Protein 1MIJ (pdb70)

Organism: Drosophila melanogaster (NCBI:txid7227)

GO terms:
  GO:0045179 apical cortex (C, IDA)
  GO:0045180 basal cortex (C, IDA)
  GO:0005634 nucleus (C, IDA)
  GO:0005886 plasma membrane (C, IDA)
  GO:0005938 cell cortex (C, IDA)
  GO:0003677 DNA binding (F, IDA)
  GO:0045676 regulation of R7 cell differentiation (P, IGI)
  GO:0007406 negative regulation of neuroblast proliferation (P, IGI)
  GO:0001227 DNA-binding transcription repressor activity, RNA polymerase II-specific (F, IMP)
  GO:0003700 DNA-binding transcription factor activity (F, IMP)
  GO:0045165 cell fate commitment (P, IMP)
  GO:0045676 regulation of R7 cell differentiation (P, IMP)
  GO:0010001 glial cell differentiation (P, IMP)
  GO:0010628 positive regulation of gene expression (P, IMP)
  GO:0010629 negative regulation of gene expression (P, IMP)
  GO:1900180 regulation of protein localization to nucleus (P, IMP)
  GO:0050909 sensory perception of taste (P, IMP)
  GO:0055059 asymmetric neuroblast division (P, IMP)
  GO:0055060 asymmetric neuroblast division resulting in gang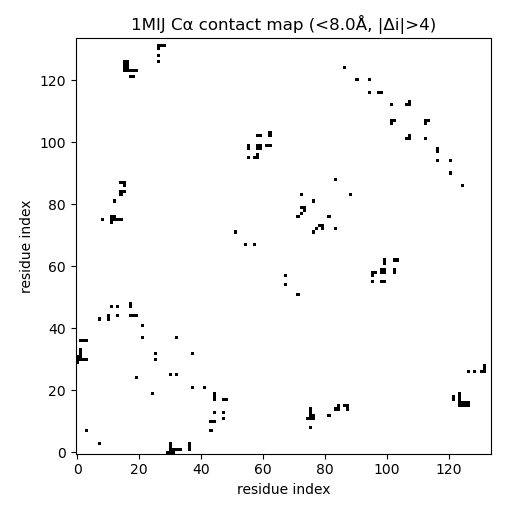lion mother cell formation (P, IMP)
  GO:0060385 axonogenesis involved in innervation (P, IMP)

Solvent-accessible surface area: 8444 Å² total

Structure (mmCIF, N/CA/C/O backbone):
data_1MIJ
#
_entry.id   1MIJ
#
_cell.length_a   35.300
_cell.length_b   49.900
_cell.length_c   51.500
_cell.angle_alpha   90.00
_cell.angle_beta   97.40
_cell.angle_gamma   90.00
#
_symmetry.space_group_name_H-M   'P 1 21 1'
#
loop_
_entity.id
_entity.type
_entity.pdbx_descri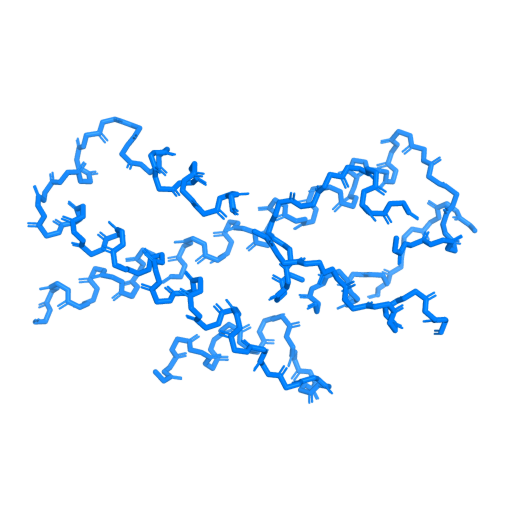ption
1 polymer 'Protein prospero'
2 water water
#
loop_
_atom_site.group_PDB
_atom_site.id
_atom_site.type_symbol
_atom_site.label_atom_id
_atom_site.label_alt_id
_atom_site.label_comp_id
_atom_site.label_asym_id
_atom_site.label_entity_id
_atom_site.label_seq_id
_atom_site.pdbx_PDB_ins_code
_atom_site.Cartn_x
_atom_site.Cartn_y
_atom_site.Cartn_z
_atom_site.occupancy
_atom_site.B_iso_or_equiv
_atom_site.auth_seq_id
_atom_site.auth_comp_id
_atom_site.auth_asym_id
_atom_site.auth_atom_id
_atom_site.pdbx_PDB_model_num
ATOM 1 N N . SER A 1 1 ? -4.320 14.789 -22.294 1.00 53.04 1245 SER A N 1
ATOM 2 C CA . SER A 1 1 ? -3.491 16.025 -22.199 1.00 52.61 1245 SER A CA 1
ATOM 3 C C . SER A 1 1 ? -2.223 15.781 -21.383 1.00 51.75 1245 SER A C 1
ATOM 4 O O . SER A 1 1 ? -2.107 14.773 -20.684 1.00 51.64 1245 SER A O 1
ATOM 7 N N A SER A 1 2 ? -1.278 16.711 -21.483 0.50 50.39 1246 SER A N 1
ATOM 8 N N B SER A 1 2 ? -1.271 16.704 -21.476 0.50 50.43 1246 SER A N 1
ATOM 9 C CA A SER A 1 2 ? -0.010 16.613 -20.769 0.50 48.94 1246 SER A CA 1
ATOM 10 C CA B SER A 1 2 ? -0.020 16.587 -20.735 0.50 49.04 1246 SER A CA 1
ATOM 11 C C A SER A 1 2 ? 0.076 17.650 -19.655 0.50 47.33 1246 SER A C 1
ATOM 12 C C B SER A 1 2 ? 0.068 17.631 -19.631 0.50 47.37 1246 SER A C 1
ATOM 13 O O A SER A 1 2 ? 1.108 17.790 -19.001 0.50 46.98 1246 SER A O 1
ATOM 14 O O B SER A 1 2 ? 1.093 17.762 -18.964 0.50 47.02 1246 SER A O 1
ATOM 19 N N . THR A 1 3 ? -1.015 18.376 -19.444 1.00 46.28 1247 THR A N 1
ATOM 20 C CA . THR A 1 3 ? -1.052 19.405 -18.417 1.00 44.71 1247 THR A CA 1
ATOM 21 C C . THR A 1 3 ? -1.737 18.917 -17.151 1.00 40.97 1247 THR A C 1
ATOM 22 O O . THR A 1 3 ? -2.903 18.519 -17.178 1.00 39.80 1247 THR A O 1
ATOM 26 N N . LEU A 1 4 ? -1.003 18.945 -16.045 1.00 37.28 1248 LEU A N 1
ATOM 27 C CA . LEU A 1 4 ? -1.558 18.529 -14.765 1.00 35.01 1248 LEU A CA 1
ATOM 28 C C . LEU A 1 4 ? -2.533 19.604 -14.308 1.00 33.71 1248 LEU A C 1
ATOM 29 O O . LEU A 1 4 ? -2.338 20.789 -14.594 1.00 33.30 1248 LEU A O 1
ATOM 34 N N . THR A 1 5 ? -3.582 19.187 -13.607 1.00 32.22 1249 THR A N 1
ATOM 35 C CA . THR A 1 5 ? -4.600 20.115 -13.131 1.00 32.10 1249 THR A CA 1
ATOM 36 C C . THR A 1 5 ? -4.830 20.001 -11.638 1.00 30.20 1249 THR A C 1
ATOM 37 O O . THR A 1 5 ? -4.290 19.104 -10.994 1.00 27.98 1249 THR A O 1
ATOM 41 N N . PRO A 1 6 ? -5.624 20.935 -11.064 1.00 30.35 1250 PRO A N 1
ATOM 42 C CA . PRO A 1 6 ? -5.935 20.931 -9.626 1.00 28.80 1250 PRO A CA 1
ATOM 43 C C . PRO A 1 6 ? -6.639 19.625 -9.277 1.00 27.73 1250 PRO A C 1
ATOM 44 O O . PRO A 1 6 ? -6.532 19.123 -8.161 1.00 26.76 1250 PRO A O 1
ATOM 64 N N . HIS A 1 8 ? -6.007 16.715 -10.641 1.00 24.28 1252 HIS A N 1
ATOM 65 C CA . HIS A 1 8 ? -4.967 15.691 -10.535 1.00 26.10 1252 HIS A CA 1
ATOM 66 C C . HIS A 1 8 ? -4.292 15.781 -9.166 1.00 23.77 1252 HIS A C 1
ATOM 67 O O . HIS A 1 8 ? -4.009 14.758 -8.540 1.00 24.47 1252 HIS A O 1
ATOM 74 N N . LEU A 1 9 ? -4.035 17.007 -8.716 1.00 22.91 1253 LEU A N 1
ATOM 75 C CA . LEU A 1 9 ? -3.404 17.244 -7.419 1.00 21.92 1253 LEU A CA 1
ATOM 76 C C . LEU A 1 9 ? -4.278 16.698 -6.290 1.00 21.62 1253 LEU A C 1
ATOM 77 O O . LEU A 1 9 ? -3.792 16.047 -5.361 1.00 20.01 1253 LEU A O 1
ATOM 82 N N A ARG A 1 10 ? -5.575 16.970 -6.370 0.50 21.90 1254 ARG A N 1
ATOM 83 N N B ARG A 1 10 ? -5.572 16.969 -6.384 0.50 21.58 1254 ARG A N 1
ATOM 84 C CA A ARG A 1 10 ? -6.520 16.500 -5.360 0.50 23.58 1254 ARG A CA 1
ATOM 85 C CA B ARG A 1 10 ? -6.526 16.512 -5.385 0.50 23.03 1254 ARG A CA 1
ATOM 86 C C A ARG A 1 10 ? -6.567 14.974 -5.339 0.50 22.30 1254 ARG A C 1
ATOM 87 C C B ARG A 1 10 ? -6.552 14.985 -5.343 0.50 21.98 1254 ARG A C 1
ATOM 88 O O A ARG A 1 10 ? -6.625 14.358 -4.276 0.50 23.24 1254 ARG A O 1
ATOM 89 O O B ARG A 1 10 ? -6.575 14.383 -4.273 0.50 22.82 1254 ARG A O 1
ATOM 104 N N . LYS A 1 11 ? -6.546 14.374 -6.523 1.00 21.58 1255 LYS A N 1
ATOM 105 C CA . LYS A 1 11 ? -6.571 12.920 -6.659 1.00 19.85 1255 LYS A CA 1
ATOM 106 C C . LYS A 1 11 ? -5.290 12.318 -6.094 1.00 20.24 1255 LYS A C 1
ATOM 107 O O . LYS A 1 11 ? -5.336 11.311 -5.398 1.00 20.94 1255 LYS A O 1
ATOM 113 N N . ALA A 1 12 ? -4.150 12.936 -6.409 1.00 19.37 1256 ALA A N 1
ATOM 114 C CA . ALA A 1 12 ? -2.850 12.473 -5.918 1.00 20.13 1256 ALA A CA 1
ATOM 115 C C . ALA A 1 12 ? -2.839 12.437 -4.389 1.00 20.86 1256 ALA A C 1
ATOM 116 O O . ALA A 1 12 ? -2.360 11.474 -3.784 1.00 18.41 1256 ALA A O 1
ATOM 118 N N . LYS A 1 13 ? -3.369 13.484 -3.761 1.00 19.96 1257 LYS A N 1
ATOM 119 C CA . LYS A 1 13 ? -3.419 13.535 -2.299 1.00 21.11 1257 LYS A CA 1
ATOM 120 C C . LYS A 1 13 ? -4.236 12.377 -1.717 1.00 20.53 1257 LYS A C 1
ATOM 121 O O . LYS A 1 13 ? -3.829 11.764 -0.733 1.00 23.40 1257 LYS A O 1
ATOM 127 N N . LEU A 1 14 ? -5.392 12.085 -2.308 1.00 17.78 1258 LEU A N 1
ATOM 128 C CA . LEU A 1 14 ? -6.220 10.978 -1.818 1.00 19.48 1258 LEU A CA 1
ATOM 129 C C . LEU A 1 14 ? -5.461 9.650 -1.964 1.00 19.02 1258 LEU A C 1
ATOM 130 O O . LEU A 1 14 ? -5.553 8.777 -1.107 1.00 20.40 1258 LEU A O 1
ATOM 151 N N . PHE A 1 16 ? -2.406 9.130 -1.653 1.00 18.33 1260 PHE A N 1
ATOM 152 C CA . PHE A 1 16 ? -1.372 9.019 -0.625 1.00 17.86 1260 PHE A CA 1
ATOM 153 C C . PHE A 1 16 ? -1.814 8.090 0.508 1.00 17.21 1260 PHE A C 1
ATOM 154 O O . PHE A 1 16 ? -0.986 7.502 1.198 1.00 17.95 1260 PHE A O 1
ATOM 162 N N . PHE A 1 17 ? -3.120 7.960 0.720 1.00 18.12 1261 PHE A N 1
ATOM 163 C CA . PHE A 1 17 ? -3.592 7.073 1.783 1.00 19.28 1261 PHE A CA 1
ATOM 164 C C . PHE A 1 17 ? -3.253 5.615 1.473 1.00 20.23 1261 PHE A C 1
ATOM 165 O O . PHE A 1 17 ? -3.351 4.751 2.345 1.00 21.30 1261 PHE A O 1
ATOM 173 N N . TRP A 1 18 ? -2.858 5.344 0.232 1.00 19.11 1262 TRP A N 1
ATOM 174 C CA . TRP A 1 18 ? -2.486 3.989 -0.176 1.00 18.20 1262 TRP A CA 1
ATOM 175 C C . TRP A 1 18 ? -1.016 3.926 -0.554 1.00 19.02 1262 TRP A C 1
ATOM 176 O O . TRP A 1 18 ? -0.311 2.972 -0.196 1.00 18.87 1262 TRP A O 1
ATOM 187 N N . VAL A 1 19 ? -0.539 4.954 -1.252 1.00 16.89 1263 VAL A N 1
ATOM 188 C CA . VAL A 1 19 ? 0.851 4.953 -1.681 1.00 18.16 1263 VAL A CA 1
ATOM 189 C C . VAL A 1 19 ? 1.657 6.175 -1.295 1.00 18.66 1263 VAL A C 1
ATOM 190 O O . VAL A 1 19 ? 1.329 7.295 -1.675 1.00 18.62 1263 VAL A O 1
ATOM 194 N N . ARG A 1 20 ? 2.716 5.941 -0.530 1.00 18.56 1264 ARG A N 1
ATOM 195 C CA . ARG A 1 20 ? 3.610 7.005 -0.117 1.00 20.65 1264 ARG A CA 1
ATOM 196 C C . ARG A 1 20 ? 4.780 7.052 -1.095 1.00 21.45 1264 ARG A C 1
ATOM 197 O O . ARG A 1 20 ? 5.361 8.110 -1.317 1.00 21.87 1264 ARG A O 1
ATOM 205 N N . TYR A 1 21 ? 5.117 5.898 -1.672 1.00 22.14 1265 TYR A N 1
ATOM 206 C CA . TYR A 1 21 ? 6.229 5.803 -2.625 1.00 25.08 1265 TYR A CA 1
ATOM 207 C C . TYR A 1 21 ? 5.825 5.166 -3.959 1.00 25.80 1265 TYR A C 1
ATOM 208 O O . TYR A 1 21 ? 6.359 4.124 -4.347 1.00 27.48 1265 TYR A O 1
ATOM 217 N N . PRO A 1 22 ? 4.876 5.779 -4.680 1.00 24.88 1266 PRO A N 1
ATOM 218 C CA . PRO A 1 22 ? 4.461 5.203 -5.963 1.00 25.10 1266 PRO A CA 1
ATOM 219 C C . PRO A 1 22 ? 5.546 5.334 -7.033 1.00 26.88 1266 PRO A C 1
ATOM 220 O O . PRO A 1 22 ? 6.219 6.353 -7.116 1.00 26.17 1266 PRO A O 1
ATOM 224 N N . SER A 1 23 ? 5.714 4.302 -7.853 1.00 29.00 1267 SER A N 1
ATOM 225 C CA . SER A 1 23 ? 6.709 4.346 -8.926 1.00 29.28 1267 SER A CA 1
ATOM 226 C C . SER A 1 23 ? 6.056 5.058 -10.102 1.00 30.56 1267 SER A C 1
ATOM 227 O O . SER A 1 23 ? 4.831 5.195 -10.138 1.00 26.87 1267 SER A O 1
ATOM 230 N N . SER A 1 24 ? 6.862 5.501 -11.066 1.00 32.35 1268 SER A N 1
ATOM 231 C CA . SER A 1 24 ? 6.316 6.165 -12.247 1.00 33.36 1268 SER A CA 1
ATOM 232 C C . SER A 1 24 ? 5.310 5.245 -12.928 1.00 32.68 1268 SER A C 1
ATOM 233 O O . SER A 1 24 ? 4.278 5.695 -13.428 1.00 32.95 1268 SER A O 1
ATOM 236 N N . ALA A 1 25 ? 5.618 3.951 -12.939 1.00 34.21 1269 ALA A N 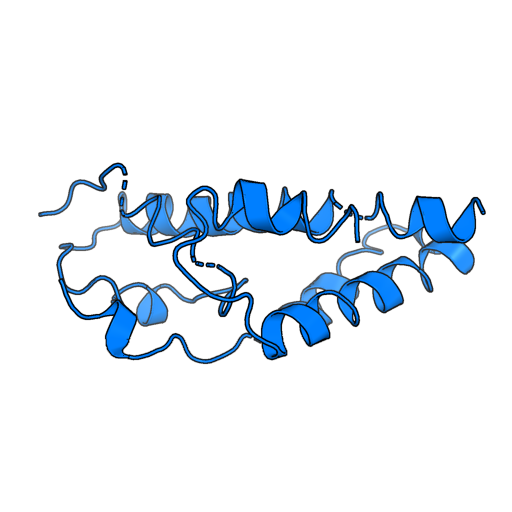1
ATOM 237 C CA . ALA A 1 25 ? 4.742 2.958 -13.551 1.00 34.33 1269 ALA A CA 1
ATOM 238 C C . ALA A 1 25 ? 3.371 2.953 -12.876 1.00 34.83 1269 ALA A C 1
ATOM 239 O O . ALA A 1 25 ? 2.335 2.888 -13.544 1.00 35.24 1269 ALA A O 1
ATOM 241 N N . VAL A 1 26 ? 3.365 3.019 -11.548 1.00 33.91 1270 VAL A N 1
ATOM 242 C CA . VAL A 1 26 ? 2.113 3.035 -10.800 1.00 34.11 1270 VAL A CA 1
ATOM 243 C C . VAL A 1 26 ? 1.302 4.272 -11.186 1.00 33.39 1270 VAL A C 1
ATOM 244 O O . VAL A 1 26 ? 0.116 4.173 -11.511 1.00 31.72 1270 VAL A O 1
ATOM 248 N N . LEU A 1 27 ? 1.957 5.430 -11.159 1.00 33.13 1271 LEU A N 1
ATOM 249 C CA . LEU A 1 27 ? 1.314 6.696 -11.498 1.00 35.37 1271 LEU A CA 1
ATOM 250 C C . LEU A 1 27 ? 0.682 6.685 -12.891 1.00 36.68 1271 LEU A C 1
ATOM 251 O O . LEU A 1 27 ? -0.430 7.181 -13.081 1.00 36.85 1271 LEU A O 1
ATOM 256 N N . LYS A 1 28 ? 1.391 6.120 -13.864 1.00 39.03 1272 LYS A N 1
ATOM 257 C CA . LYS A 1 28 ? 0.883 6.049 -15.234 1.00 41.38 1272 LYS A CA 1
ATOM 258 C C . LYS A 1 28 ? -0.380 5.197 -15.294 1.00 41.46 1272 LYS A C 1
ATOM 259 O O . LYS A 1 28 ? -1.347 5.551 -15.970 1.00 40.73 1272 LYS A O 1
ATOM 281 N N . TYR A 1 30 ? -2.546 4.636 -12.908 1.00 39.93 1274 TYR A N 1
ATOM 282 C CA . TYR A 1 30 ? -3.664 5.321 -12.270 1.00 37.62 1274 TYR A CA 1
ATOM 283 C C . TYR A 1 30 ? -4.038 6.708 -12.779 1.00 35.63 1274 TYR A C 1
ATOM 284 O O . TYR A 1 30 ? -5.014 7.299 -12.319 1.00 34.79 1274 TYR A O 1
ATOM 293 N N . PHE A 1 31 ? -3.267 7.222 -13.731 1.00 33.77 1275 PHE A N 1
ATOM 294 C CA . PHE A 1 31 ? -3.559 8.516 -14.343 1.00 34.52 1275 PHE A CA 1
ATOM 295 C C . PHE A 1 31 ? -3.580 8.281 -15.859 1.00 37.60 1275 PHE A C 1
ATOM 296 O O . PHE A 1 31 ? -2.867 8.945 -16.613 1.00 36.80 1275 PHE A O 1
ATOM 304 N N . PRO A 1 32 ? -4.416 7.334 -16.322 1.00 39.31 1276 PRO A N 1
ATOM 305 C CA . PRO A 1 32 ? -4.519 7.010 -17.750 1.00 40.93 1276 PRO A CA 1
ATOM 306 C C . PRO A 1 32 ? -4.940 8.162 -18.653 1.00 42.09 1276 PRO A C 1
ATOM 307 O O . PRO A 1 32 ? -4.811 8.074 -19.871 1.00 42.43 1276 PRO A O 1
ATOM 311 N N . ASP A 1 33 ? -5.425 9.243 -18.056 1.00 43.44 1277 ASP A N 1
ATOM 312 C CA . ASP A 1 33 ? -5.884 10.394 -18.824 1.00 44.52 1277 ASP A CA 1
ATOM 313 C C . ASP A 1 33 ? -4.798 11.415 -19.161 1.00 46.41 1277 ASP A C 1
ATOM 314 O O . ASP A 1 33 ? -5.059 12.390 -19.861 1.00 47.38 1277 ASP A O 1
ATOM 319 N N A ILE A 1 34 ? -3.586 11.177 -18.672 0.50 47.41 1278 ILE A N 1
ATOM 320 N N B ILE A 1 34 ? -3.586 11.205 -18.660 0.50 47.84 1278 ILE A N 1
ATOM 321 C CA A ILE A 1 34 ? -2.475 12.089 -18.911 0.50 48.46 1278 ILE A CA 1
ATOM 322 C CA B ILE A 1 34 ? -2.498 12.137 -18.936 0.50 49.25 1278 ILE A CA 1
ATOM 323 C C A ILE A 1 34 ? -1.419 11.502 -19.842 0.50 49.98 1278 ILE A C 1
ATOM 324 C C B ILE A 1 34 ? -1.414 11.528 -19.818 0.50 50.46 1278 ILE A C 1
ATOM 325 O O A ILE A 1 34 ? -1.051 10.333 -19.722 0.50 49.75 1278 ILE A O 1
ATOM 326 O O B ILE A 1 34 ? -1.020 10.374 -19.640 0.50 50.21 1278 ILE A O 1
ATOM 335 N N . LYS A 1 35 ? -0.941 12.321 -20.775 1.00 51.17 1279 LYS A N 1
ATOM 336 C CA . LYS A 1 35 ? 0.099 11.892 -21.695 1.00 52.39 1279 LYS A CA 1
ATOM 337 C C . LYS A 1 35 ? 1.405 12.229 -20.996 1.00 52.57 1279 LYS A C 1
ATOM 338 O O . LYS A 1 35 ? 1.913 13.348 -21.099 1.00 52.31 1279 LYS A O 1
ATOM 344 N N . PHE A 1 36 ? 1.935 11.257 -20.265 1.00 51.47 1280 PHE A N 1
ATOM 345 C CA . PHE A 1 36 ? 3.166 11.459 -19.525 1.00 51.67 1280 PHE A CA 1
ATOM 346 C C . PHE A 1 36 ? 4.384 11.786 -20.375 1.00 51.54 1280 PHE A C 1
ATOM 347 O O . PHE A 1 36 ? 4.545 11.289 -21.490 1.00 51.43 1280 PHE A O 1
ATOM 355 N N . ASN A 1 37 ? 5.232 12.642 -19.820 1.00 50.35 1281 ASN A N 1
ATOM 356 C CA . ASN A 1 37 ? 6.475 13.055 -20.448 1.00 49.48 1281 ASN A CA 1
ATOM 357 C C . ASN A 1 37 ? 7.442 13.337 -19.305 1.00 48.96 1281 ASN A C 1
ATOM 358 O O . ASN A 1 37 ? 7.070 13.236 -18.137 1.00 49.14 1281 ASN A O 1
ATOM 363 N N . LYS A 1 38 ? 8.678 13.680 -19.639 1.00 47.96 1282 LYS A N 1
ATOM 364 C CA . LYS A 1 38 ? 9.693 13.957 -18.633 1.00 47.07 1282 LYS A CA 1
ATOM 365 C C . LYS A 1 38 ? 9.261 15.004 -17.604 1.00 45.40 1282 LYS A C 1
ATOM 366 O O . LYS A 1 38 ? 9.474 14.830 -16.401 1.00 44.95 1282 LYS A O 1
ATOM 372 N N A ASN A 1 39 ? 8.650 16.082 -18.082 0.50 43.88 1283 ASN A N 1
ATOM 373 N N B ASN A 1 39 ? 8.647 16.081 -18.084 0.50 44.09 1283 ASN A N 1
ATOM 374 C CA A ASN A 1 39 ? 8.209 17.171 -17.217 0.50 43.24 1283 ASN A CA 1
ATOM 375 C CA B ASN A 1 39 ? 8.199 17.165 -17.219 0.50 43.60 1283 ASN A CA 1
ATOM 376 C C A ASN A 1 39 ? 7.064 16.843 -16.255 0.50 41.99 1283 ASN A C 1
ATOM 377 C C B ASN A 1 39 ? 7.070 16.818 -16.253 0.50 42.23 1283 ASN A C 1
ATOM 378 O O A ASN A 1 39 ? 7.241 16.927 -15.041 0.50 42.24 1283 ASN A O 1
ATOM 379 O O B ASN A 1 39 ? 7.260 16.863 -15.039 0.50 42.51 1283 ASN A O 1
ATOM 388 N N . ASN A 1 40 ? 5.895 16.479 -16.775 1.00 40.79 1284 ASN A N 1
ATOM 389 C CA . ASN A 1 40 ? 4.778 16.164 -15.892 1.00 38.35 1284 ASN A CA 1
ATOM 390 C C . ASN A 1 40 ? 5.004 14.918 -15.037 1.00 37.21 1284 ASN A C 1
ATOM 391 O O . ASN A 1 40 ? 4.443 14.806 -13.946 1.00 37.15 1284 ASN A O 1
ATOM 396 N N . THR A 1 41 ? 5.832 13.992 -15.513 1.00 36.06 1285 THR A N 1
ATOM 397 C CA . THR A 1 41 ? 6.134 12.796 -14.734 1.00 35.96 1285 THR A CA 1
ATOM 398 C C . THR A 1 41 ? 6.905 13.230 -13.493 1.00 35.46 1285 THR A C 1
ATOM 399 O O . THR A 1 41 ? 6.607 12.794 -12.380 1.00 36.67 1285 THR A O 1
ATOM 403 N N . ALA A 1 42 ? 7.894 14.095 -13.684 1.00 32.61 1286 ALA A N 1
ATOM 404 C CA . ALA A 1 42 ? 8.689 14.582 -12.563 1.00 31.31 1286 ALA A CA 1
ATOM 405 C C . ALA A 1 42 ? 7.830 15.464 -11.649 1.00 29.83 1286 ALA A C 1
ATOM 406 O O . ALA A 1 42 ? 7.987 15.455 -10.427 1.00 27.08 1286 ALA A O 1
ATOM 408 N N . GLN A 1 43 ? 6.926 16.227 -12.253 1.00 28.65 1287 GLN A N 1
ATOM 409 C CA . GLN A 1 43 ? 6.040 17.106 -11.501 1.00 29.89 1287 GLN A CA 1
ATOM 410 C C . GLN A 1 43 ? 5.114 16.278 -10.603 1.00 29.19 1287 GLN A C 1
ATOM 411 O O . GLN A 1 43 ? 4.900 16.616 -9.441 1.00 28.67 1287 GLN A O 1
ATOM 417 N N . LEU A 1 44 ? 4.576 15.188 -11.143 1.00 28.80 1288 LEU A N 1
ATOM 418 C CA . LEU A 1 44 ? 3.683 14.322 -10.379 1.00 29.28 1288 LEU A CA 1
ATOM 419 C C . LEU A 1 44 ? 4.484 13.637 -9.280 1.00 29.13 1288 LEU A C 1
ATOM 420 O O . LEU A 1 44 ? 4.029 13.528 -8.138 1.00 27.60 1288 LEU A O 1
ATOM 425 N N . VAL A 1 45 ? 5.682 13.175 -9.635 1.00 27.32 1289 VAL A N 1
ATOM 426 C CA . VAL A 1 45 ? 6.574 12.509 -8.691 1.00 26.37 1289 VAL A CA 1
ATOM 427 C C . VAL A 1 45 ? 6.970 13.4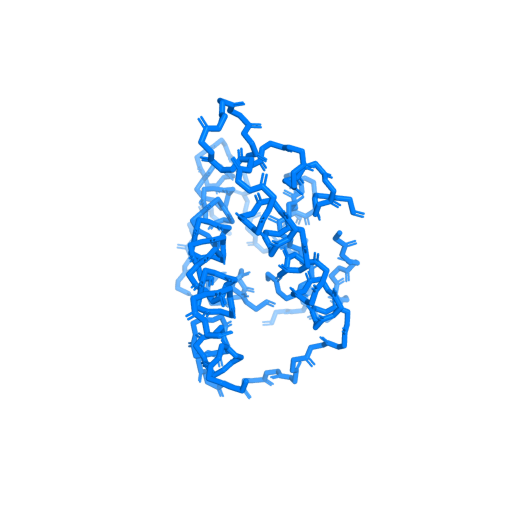59 -7.556 1.00 26.89 1289 VAL A C 1
ATOM 428 O O . VAL A 1 45 ? 7.088 13.045 -6.399 1.00 26.35 1289 VAL A O 1
ATOM 432 N N . LYS A 1 46 ? 7.181 14.729 -7.896 1.00 24.96 1290 LYS A N 1
ATOM 433 C CA . LYS A 1 46 ? 7.562 15.727 -6.906 1.00 24.85 1290 LYS A CA 1
ATOM 434 C C . LYS A 1 46 ? 6.447 15.912 -5.879 1.00 22.53 1290 LYS A C 1
ATOM 435 O O . LYS A 1 46 ? 6.719 16.146 -4.702 1.00 23.44 1290 LYS A O 1
ATOM 441 N N . TRP A 1 47 ? 5.198 15.811 -6.329 1.00 22.37 1291 TRP A N 1
ATOM 442 C CA . TRP A 1 47 ? 4.056 15.948 -5.431 1.00 22.25 1291 TRP A CA 1
ATOM 443 C C . TRP A 1 47 ? 4.132 14.920 -4.305 1.00 19.65 1291 TRP A C 1
ATOM 444 O O . TRP A 1 47 ? 3.985 15.267 -3.137 1.00 22.53 1291 TRP A O 1
ATOM 455 N N . PHE A 1 48 ? 4.359 13.656 -4.644 1.00 20.29 1292 PHE A N 1
ATOM 456 C CA . PHE A 1 48 ? 4.435 12.642 -3.602 1.00 20.22 1292 PHE A CA 1
ATOM 457 C C . PHE A 1 48 ? 5.612 12.879 -2.661 1.00 20.84 1292 PHE A C 1
ATOM 458 O O . PHE A 1 48 ? 5.556 12.508 -1.493 1.00 19.44 1292 PHE A O 1
ATOM 466 N N . SER A 1 49 ? 6.672 13.515 -3.159 1.00 22.14 1293 SER A N 1
ATOM 467 C CA . SER A 1 49 ? 7.820 13.828 -2.312 1.00 22.50 1293 SER A CA 1
ATOM 468 C C . SER A 1 49 ? 7.365 14.915 -1.321 1.00 22.43 1293 SER A C 1
ATOM 469 O O . SER A 1 49 ? 7.735 14.891 -0.153 1.00 22.98 1293 SER A O 1
ATOM 472 N N . ASN A 1 50 ? 6.550 15.856 -1.797 1.00 23.54 1294 ASN A N 1
ATOM 473 C CA . ASN A 1 50 ? 6.013 16.921 -0.941 1.00 23.58 1294 ASN A CA 1
ATOM 474 C C . ASN A 1 50 ? 5.096 16.271 0.107 1.00 23.09 1294 ASN A C 1
ATOM 475 O O . ASN A 1 50 ? 5.148 16.604 1.292 1.00 22.48 1294 ASN A O 1
ATOM 480 N N . PHE A 1 51 ? 4.254 15.349 -0.356 1.00 20.66 1295 PHE A N 1
ATOM 481 C CA . PHE A 1 51 ? 3.320 14.639 0.514 1.00 20.55 1295 PHE A CA 1
ATOM 482 C C . PHE A 1 51 ? 4.082 13.961 1.650 1.00 19.89 1295 PHE A C 1
ATOM 483 O O . PHE A 1 51 ? 3.715 14.084 2.818 1.00 20.48 1295 PHE A O 1
ATOM 491 N N . ARG A 1 52 ? 5.147 13.243 1.302 1.00 19.58 1296 ARG A N 1
ATOM 492 C CA . ARG A 1 52 ? 5.963 12.564 2.307 1.00 19.24 1296 ARG A CA 1
ATOM 493 C C . ARG A 1 52 ? 6.608 13.549 3.286 1.00 20.59 1296 ARG A C 1
ATOM 494 O O . ARG A 1 52 ? 6.662 13.300 4.495 1.00 17.80 1296 ARG A O 1
ATOM 502 N N A GLU A 1 53 ? 7.101 14.666 2.760 0.50 21.89 1297 GLU A N 1
ATOM 503 N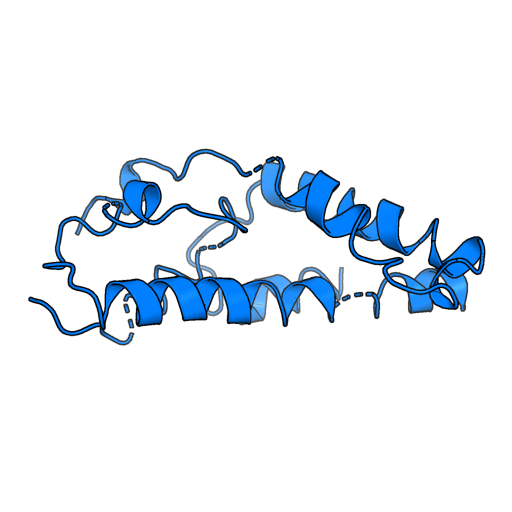 N B GLU A 1 53 ? 7.104 14.666 2.763 0.50 22.03 1297 GLU A N 1
ATOM 504 C CA A GLU A 1 53 ? 7.734 15.679 3.597 0.50 23.20 1297 GLU A CA 1
ATOM 505 C CA B GLU A 1 53 ? 7.739 15.668 3.610 0.50 23.45 1297 GLU A CA 1
ATOM 506 C C A GLU A 1 53 ? 6.787 16.095 4.723 0.50 22.53 1297 GLU A C 1
ATOM 507 C C B GLU A 1 53 ? 6.784 16.091 4.729 0.50 22.67 1297 GLU A C 1
ATOM 508 O O A GLU A 1 53 ? 7.150 16.077 5.901 0.50 21.65 1297 GLU A O 1
ATOM 509 O O B GLU A 1 53 ? 7.141 16.074 5.909 0.50 21.74 1297 GLU A O 1
ATOM 520 N N . PHE A 1 54 ? 5.567 16.464 4.352 1.00 21.87 1298 PHE A N 1
ATOM 521 C CA . PHE A 1 54 ? 4.569 16.883 5.327 1.00 21.69 1298 PHE A CA 1
ATOM 522 C C . PHE A 1 54 ? 4.272 15.742 6.301 1.00 19.94 1298 PHE A C 1
ATOM 523 O O . PHE A 1 54 ? 4.179 15.946 7.506 1.00 19.12 1298 PHE A O 1
ATOM 531 N N . TYR A 1 55 ? 4.130 14.540 5.754 1.00 18.46 1299 TYR A N 1
ATOM 532 C CA . TYR A 1 55 ? 3.824 13.350 6.537 1.00 19.27 1299 TYR A CA 1
ATOM 533 C C . TYR A 1 55 ? 4.855 13.094 7.624 1.00 19.47 1299 TYR A C 1
ATOM 534 O O . TYR A 1 55 ? 4.512 12.983 8.804 1.00 19.20 1299 TYR A O 1
ATOM 543 N N . TYR A 1 56 ? 6.123 13.013 7.235 1.00 19.67 1300 TYR A N 1
ATOM 544 C CA . TYR A 1 56 ? 7.191 12.777 8.194 1.00 18.70 1300 TYR A CA 1
ATOM 545 C C . TYR A 1 56 ? 7.380 13.908 9.209 1.00 19.86 1300 TYR A C 1
ATOM 546 O O . TYR A 1 56 ? 7.743 13.651 10.358 1.00 20.53 1300 TYR A O 1
ATOM 555 N N . ILE A 1 57 ? 7.149 15.153 8.801 1.00 20.31 1301 ILE A N 1
ATOM 556 C CA . ILE A 1 57 ? 7.268 16.274 9.737 1.00 19.18 1301 ILE A CA 1
ATOM 557 C C . ILE A 1 57 ? 6.222 16.074 10.842 1.00 19.94 1301 ILE A C 1
ATOM 558 O O . ILE A 1 57 ? 6.509 16.246 12.027 1.00 19.54 1301 ILE A O 1
ATOM 563 N N . GLN A 1 58 ? 5.014 15.687 10.449 1.00 20.92 1302 GLN A N 1
ATOM 564 C CA . GLN A 1 58 ? 3.945 15.452 11.414 1.00 22.22 1302 GLN A CA 1
ATOM 565 C C . GLN A 1 58 ? 4.249 14.242 12.296 1.00 22.51 1302 GLN A C 1
ATOM 566 O O . GLN A 1 58 ? 4.016 14.273 13.510 1.00 22.81 1302 GLN A O 1
ATOM 580 N N . GLU A 1 60 ? 7.228 12.954 13.180 1.00 22.29 1304 GLU A N 1
ATOM 581 C CA . GLU A 1 60 ? 8.276 13.275 14.145 1.00 24.05 1304 GLU A CA 1
ATOM 582 C C . GLU A 1 60 ? 7.756 14.183 15.265 1.00 23.27 1304 GLU A C 1
ATOM 583 O O . GLU A 1 60 ? 8.050 13.965 16.433 1.00 24.11 1304 GLU A O 1
ATOM 589 N N . LYS A 1 61 ? 6.999 15.208 14.893 1.00 25.50 1305 LYS A N 1
ATOM 590 C CA . LYS A 1 61 ? 6.429 16.137 15.862 1.00 29.33 1305 LYS A CA 1
ATOM 591 C C . LYS A 1 61 ? 5.607 15.418 16.932 1.00 30.06 1305 LYS A C 1
ATOM 592 O O . LYS A 1 61 ? 5.800 15.622 18.130 1.00 29.04 1305 LYS A O 1
ATOM 598 N N A TYR A 1 62 ? 4.695 14.569 16.475 0.50 30.02 1306 TYR A N 1
ATOM 599 N N B TYR A 1 62 ? 4.686 14.567 16.506 0.50 30.01 1306 TYR A N 1
ATOM 600 C CA A TYR A 1 62 ? 3.825 13.822 17.365 0.50 31.61 1306 TYR A CA 1
ATOM 601 C CA B TYR A 1 62 ? 3.846 13.851 17.454 0.50 31.66 1306 TYR A CA 1
ATOM 602 C C A TYR A 1 62 ? 4.586 12.820 18.225 0.50 31.63 1306 TYR A C 1
ATOM 603 C C B TYR A 1 62 ? 4.588 12.795 18.245 0.50 31.71 1306 TYR A C 1
ATOM 604 O O A TYR A 1 62 ? 4.236 12.601 19.383 0.50 30.37 1306 TYR A O 1
ATOM 605 O O B TYR A 1 62 ? 4.222 12.501 19.378 0.50 30.62 1306 TYR A O 1
ATOM 622 N N . ALA A 1 63 ? 5.632 12.224 17.657 1.00 31.15 1307 ALA A N 1
ATOM 623 C CA . ALA A 1 63 ? 6.438 11.244 18.371 1.00 30.43 1307 ALA A CA 1
ATOM 624 C C . ALA A 1 63 ? 7.221 11.952 19.484 1.00 31.07 1307 ALA A C 1
ATOM 625 O O . ALA A 1 63 ? 7.325 11.430 20.594 1.00 29.82 1307 ALA A O 1
ATOM 627 N N . ARG A 1 64 ? 7.764 13.135 19.190 1.00 30.22 1308 ARG A N 1
ATOM 628 C CA . ARG A 1 64 ? 8.511 13.894 20.201 1.00 31.98 1308 ARG A CA 1
ATOM 629 C C . ARG A 1 64 ? 7.571 14.303 21.325 1.00 32.74 1308 ARG A C 1
ATOM 630 O O . ARG A 1 64 ? 7.960 14.320 22.491 1.00 33.11 1308 ARG A O 1
ATOM 638 N N . GLN A 1 65 ? 6.340 14.653 20.960 1.00 35.07 1309 GLN A N 1
ATOM 639 C CA . GLN A 1 65 ? 5.317 15.033 21.934 1.00 37.30 1309 GLN A CA 1
ATOM 640 C C . GLN A 1 65 ? 5.187 13.899 22.924 1.00 37.66 1309 GLN A C 1
ATOM 641 O O . GLN A 1 65 ? 5.356 14.079 24.125 1.00 37.26 1309 GLN A O 1
ATOM 647 N N . ALA A 1 66 ? 4.870 12.726 22.387 1.00 37.71 1310 ALA A N 1
ATOM 648 C CA . ALA A 1 66 ? 4.688 11.527 23.183 1.00 38.59 1310 ALA A CA 1
ATOM 649 C C . ALA A 1 66 ? 5.819 11.338 24.180 1.00 40.06 1310 ALA A C 1
ATOM 650 O O . ALA A 1 66 ? 5.576 11.093 25.365 1.00 38.49 1310 ALA A O 1
ATOM 652 N N . VAL A 1 67 ? 7.055 11.448 23.700 1.00 40.28 1311 VAL A N 1
ATOM 653 C CA . VAL A 1 67 ? 8.213 11.276 24.564 1.00 42.35 1311 VAL A CA 1
ATOM 654 C C . VAL A 1 67 ? 8.291 12.396 25.598 1.00 44.30 1311 VAL A C 1
ATOM 655 O O . VAL A 1 67 ? 8.518 12.144 26.780 1.00 44.07 1311 VAL A O 1
ATOM 659 N N . THR A 1 68 ? 8.093 13.630 25.151 1.00 46.47 1312 THR A N 1
ATOM 660 C CA . THR A 1 68 ? 8.137 14.779 26.047 1.00 50.15 1312 THR A CA 1
ATOM 661 C C . THR A 1 68 ? 7.068 14.682 27.137 1.00 52.62 1312 THR A C 1
ATOM 662 O O . THR A 1 68 ? 7.169 15.335 28.175 1.00 52.87 1312 THR A O 1
ATOM 666 N N . GLU A 1 69 ? 6.047 13.861 26.904 1.00 54.93 1313 GLU A N 1
ATOM 667 C CA . GLU A 1 69 ? 4.981 13.683 27.886 1.00 57.20 1313 GLU A CA 1
ATOM 668 C C . GLU A 1 69 ? 5.227 12.458 28.762 1.00 57.43 1313 GLU A C 1
ATOM 669 O O . GLU A 1 69 ? 5.263 11.329 28.276 1.00 57.56 1313 GLU A O 1
ATOM 675 N N . SER A 1 83 ? -5.529 11.488 17.838 1.00 42.34 1327 SER A N 1
ATOM 676 C CA . SER A 1 83 ? -6.799 12.056 17.401 1.00 41.52 1327 SER A CA 1
ATOM 677 C C . SER A 1 83 ? -6.582 13.381 16.663 1.00 39.62 1327 SER A C 1
ATOM 678 O O . SER A 1 83 ? -7.192 13.627 15.622 1.00 40.30 1327 SER A O 1
ATOM 681 N N A GLU A 1 84 ? -5.720 14.233 17.207 0.50 37.41 1328 GLU A N 1
ATOM 682 N N B GLU A 1 84 ? -5.718 14.229 17.212 0.50 38.11 1328 GLU A N 1
ATOM 683 C CA A GLU A 1 84 ? -5.431 15.513 16.568 0.50 35.04 1328 GLU A CA 1
ATOM 684 C CA B GLU A 1 84 ? -5.412 15.517 16.596 0.50 36.31 1328 GLU A CA 1
ATOM 685 C C A GLU A 1 84 ? -4.578 15.252 15.333 0.50 33.31 1328 GLU A C 1
ATOM 686 C C B GLU A 1 84 ? -4.552 15.276 15.358 0.50 34.12 1328 GLU A C 1
ATOM 687 O O A GLU A 1 84 ? -4.717 15.925 14.312 0.50 31.30 1328 GLU A O 1
ATOM 688 O O B GLU A 1 84 ? -4.667 15.983 14.356 0.50 32.21 1328 GLU A O 1
ATOM 699 N N . LEU A 1 85 ? -3.696 14.263 15.439 1.00 31.83 1329 LEU A N 1
ATOM 700 C CA . LEU A 1 85 ? -2.820 13.900 14.338 1.00 30.89 1329 LEU A CA 1
ATOM 701 C C . LEU A 1 85 ? -3.634 13.493 13.110 1.00 28.57 1329 LEU A C 1
ATOM 702 O O . LEU A 1 85 ? -3.368 13.951 12.001 1.00 25.65 1329 LEU A O 1
ATOM 707 N N . TYR A 1 86 ? -4.633 12.639 13.308 1.00 26.07 1330 TYR A N 1
ATOM 708 C CA . TYR A 1 86 ? -5.447 12.192 12.184 1.00 26.14 1330 TYR A CA 1
ATOM 709 C C . TYR A 1 86 ? -6.261 13.326 11.587 1.00 24.37 1330 TYR A C 1
ATOM 710 O O . TYR A 1 86 ? -6.516 13.349 10.382 1.00 22.06 1330 TYR A O 1
ATOM 719 N N A ARG A 1 87 ? -6.669 14.272 12.427 0.50 24.37 1331 ARG A N 1
ATOM 720 N N B ARG A 1 87 ? -6.666 14.270 12.430 0.50 24.46 1331 ARG A N 1
ATOM 721 C CA A ARG A 1 87 ? -7.432 15.413 11.945 0.50 25.94 1331 ARG A CA 1
ATOM 722 C CA B ARG A 1 87 ? -7.434 15.409 11.958 0.50 26.10 1331 ARG A CA 1
ATOM 723 C C A ARG A 1 87 ? -6.517 16.220 11.026 0.50 24.43 1331 ARG A C 1
ATOM 724 C C B ARG A 1 87 ? -6.527 16.240 11.047 0.50 24.59 1331 ARG A C 1
ATOM 725 O O A ARG A 1 87 ? -6.937 16.692 9.969 0.50 24.41 1331 ARG A O 1
ATOM 726 O O B ARG A 1 87 ? -6.962 16.745 10.012 0.5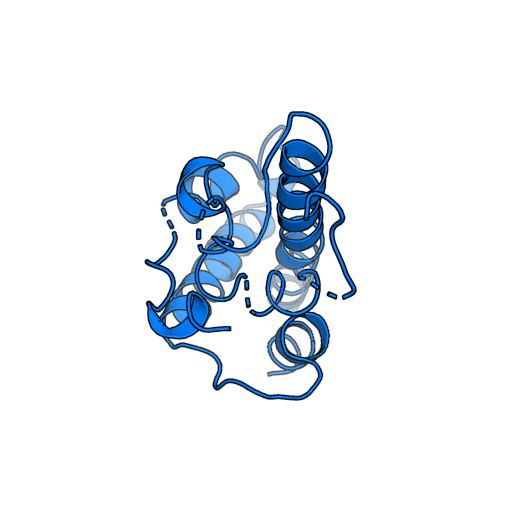0 24.63 1331 ARG A O 1
ATOM 741 N N . VAL A 1 88 ? -5.261 16.367 11.436 1.00 23.64 1332 VAL A N 1
ATOM 742 C CA . VAL A 1 88 ? -4.287 17.129 10.652 1.00 23.42 1332 VAL A CA 1
ATOM 743 C C . VAL A 1 88 ? -4.011 16.422 9.329 1.00 21.64 1332 VAL A C 1
ATOM 744 O O . VAL A 1 88 ? -4.031 17.044 8.274 1.00 20.43 1332 VAL A O 1
ATOM 748 N N . LEU A 1 89 ? -3.766 15.117 9.391 1.00 21.42 1333 LEU A N 1
ATOM 749 C CA . LEU A 1 89 ? -3.504 14.341 8.184 1.00 22.97 1333 LEU A CA 1
ATOM 750 C C . LEU A 1 89 ? -4.713 14.358 7.249 1.00 22.80 1333 LEU A C 1
ATOM 751 O O . LEU A 1 89 ? -4.589 14.608 6.051 1.00 22.62 1333 LEU A O 1
ATOM 756 N N . ASN A 1 90 ? -5.894 14.113 7.804 1.00 23.14 1334 ASN A N 1
ATOM 757 C CA . ASN A 1 90 ? -7.099 14.073 6.994 1.00 23.82 1334 ASN A CA 1
ATOM 758 C C . ASN A 1 90 ? -7.453 15.417 6.352 1.00 23.35 1334 ASN A C 1
ATOM 759 O O . ASN A 1 90 ? -7.904 15.467 5.211 1.00 21.98 1334 ASN A O 1
ATOM 764 N N . LEU A 1 91 ? -7.254 16.509 7.079 1.00 23.14 1335 LEU A N 1
ATOM 765 C CA . LEU A 1 91 ? -7.557 17.822 6.520 1.00 22.37 1335 LEU A CA 1
ATOM 766 C C . LEU A 1 91 ? -6.674 18.095 5.303 1.00 22.05 1335 LEU A C 1
ATOM 767 O O . LEU A 1 91 ? -7.116 18.679 4.312 1.00 20.65 1335 LEU A O 1
ATOM 772 N N . HIS A 1 92 ? -5.426 17.650 5.382 1.00 20.16 1336 HIS A N 1
ATOM 773 C CA . HIS A 1 92 ? -4.457 17.873 4.320 1.00 21.57 1336 HIS A CA 1
ATOM 774 C C . HIS A 1 92 ? -4.632 17.020 3.067 1.00 20.36 1336 HIS A C 1
ATOM 775 O O . HIS A 1 92 ? -4.611 17.532 1.948 1.00 20.90 1336 HIS A O 1
ATOM 782 N N . TYR A 1 93 ? -4.797 15.718 3.256 1.00 20.33 1337 TYR A N 1
ATOM 783 C CA . TYR A 1 93 ? -4.931 14.800 2.130 1.00 21.03 1337 TYR A CA 1
ATOM 784 C C . TYR A 1 93 ? -6.368 14.470 1.711 1.00 22.34 1337 TYR A C 1
ATOM 785 O O . TYR A 1 93 ? -6.586 13.930 0.623 1.00 21.23 1337 TYR A O 1
ATOM 794 N N . ASN A 1 94 ? -7.336 14.804 2.564 1.00 23.22 1338 ASN A N 1
ATOM 795 C CA . ASN A 1 94 ? -8.745 14.483 2.322 1.00 23.26 1338 ASN A CA 1
ATOM 796 C C . ASN A 1 94 ? -9.601 15.649 2.849 1.00 26.83 1338 ASN A C 1
ATOM 797 O O . ASN A 1 94 ? -10.526 15.458 3.635 1.00 24.41 1338 ASN A O 1
ATOM 802 N N A ARG A 1 95 ? -9.271 16.852 2.384 0.50 28.68 1339 ARG A N 1
ATOM 803 N N B ARG A 1 95 ? -9.271 16.856 2.396 0.50 28.67 1339 ARG A N 1
ATOM 804 C CA A ARG A 1 95 ? -9.945 18.084 2.783 0.50 32.50 1339 ARG A CA 1
ATOM 805 C CA B ARG A 1 95 ? -9.957 18.077 2.809 0.50 32.37 1339 ARG A CA 1
ATOM 806 C C A ARG A 1 95 ? -11.466 17.963 2.809 0.50 33.45 1339 ARG A C 1
ATOM 807 C C B ARG A 1 95 ? -11.477 17.959 2.816 0.50 33.37 1339 ARG A C 1
ATOM 808 O O A ARG A 1 95 ? -12.093 18.143 3.853 0.50 33.57 1339 ARG A O 1
ATOM 809 O O B ARG A 1 95 ? -12.117 18.140 3.852 0.50 33.39 1339 ARG A O 1
ATOM 824 N N . ASN A 1 96 ? -12.056 17.657 1.659 1.00 33.91 1340 ASN A N 1
ATOM 825 C CA . ASN A 1 96 ? -13.503 17.535 1.562 1.00 34.78 1340 ASN A CA 1
ATOM 826 C C . ASN A 1 96 ? -14.088 16.249 2.132 1.00 34.25 1340 ASN A C 1
ATOM 827 O O . ASN A 1 96 ? -15.288 16.005 2.016 1.00 32.24 1340 ASN A O 1
ATOM 832 N N . ASN A 1 97 ? -13.237 15.436 2.749 1.00 33.74 1341 ASN A N 1
ATOM 833 C CA . ASN A 1 97 ? -13.672 14.200 3.385 1.00 33.12 1341 ASN A CA 1
ATOM 834 C C . ASN A 1 97 ? -14.426 13.280 2.430 1.00 35.23 1341 ASN A C 1
ATOM 835 O O . ASN A 1 97 ? -15.423 12.659 2.802 1.00 34.84 1341 ASN A O 1
ATOM 840 N N . HIS A 1 98 ? -13.935 13.185 1.200 1.00 35.06 1342 HIS A N 1
ATOM 841 C CA . HIS A 1 98 ? -14.559 12.341 0.190 1.00 36.85 1342 HIS A CA 1
ATOM 842 C C . HIS A 1 98 ? -14.410 10.857 0.477 1.00 33.52 1342 HIS A C 1
ATOM 843 O O . HIS A 1 98 ? -15.308 10.066 0.190 1.00 34.10 1342 HIS A O 1
ATOM 850 N N . ILE A 1 99 ? -13.271 10.469 1.031 1.00 31.43 1343 ILE A N 1
ATOM 851 C CA . ILE A 1 99 ? -13.057 9.066 1.324 1.00 28.22 1343 ILE A CA 1
ATOM 852 C C . ILE A 1 99 ? -12.905 8.795 2.802 1.00 25.09 1343 ILE A C 1
ATOM 853 O O . ILE A 1 99 ? -12.649 9.701 3.601 1.00 21.37 1343 ILE A O 1
ATOM 858 N N . GLU A 1 100 ? -13.083 7.529 3.155 1.00 24.98 1344 GLU A N 1
ATOM 859 C CA . GLU A 1 100 ? -12.937 7.078 4.526 1.00 25.97 1344 GLU A CA 1
ATOM 860 C C . GLU A 1 100 ? -11.452 6.760 4.655 1.00 25.29 1344 GLU A C 1
ATOM 861 O O . GLU A 1 100 ? -10.855 6.209 3.727 1.00 25.12 1344 GLU A O 1
ATOM 867 N N . VAL A 1 101 ? -10.845 7.137 5.775 1.00 24.05 1345 VAL A N 1
ATOM 868 C CA . VAL A 1 101 ? -9.426 6.859 5.977 1.00 24.03 1345 VAL A CA 1
ATOM 869 C C . VAL A 1 101 ? -9.273 5.345 6.019 1.00 24.71 1345 VAL A C 1
ATOM 870 O O . VAL A 1 101 ? -9.860 4.679 6.879 1.00 25.20 1345 VAL A O 1
ATOM 874 N N . PRO A 1 102 ? -8.489 4.777 5.087 1.00 24.70 1346 PRO A N 1
ATOM 875 C CA . PRO A 1 102 ? -8.311 3.323 5.082 1.00 23.25 1346 PRO A CA 1
ATOM 876 C C . PRO A 1 102 ? -7.517 2.771 6.265 1.00 24.92 1346 PRO A C 1
ATOM 877 O O . PRO A 1 102 ? -6.558 3.386 6.743 1.00 24.15 1346 PRO A O 1
ATOM 881 N N . GLN A 1 103 ? -7.933 1.599 6.730 1.00 23.22 1347 GLN A N 1
ATOM 882 C CA . GLN A 1 103 ? -7.291 0.937 7.854 1.00 25.41 1347 GLN A CA 1
ATOM 883 C C . GLN A 1 103 ? -5.787 0.730 7.635 1.00 24.21 1347 GLN A C 1
ATOM 884 O O . GLN A 1 103 ? -4.997 0.886 8.561 1.00 22.45 1347 GLN A O 1
ATOM 890 N N . ASN A 1 104 ? -5.379 0.397 6.415 1.00 23.06 1348 ASN A N 1
ATOM 891 C CA . ASN A 1 104 ? -3.957 0.196 6.168 1.00 23.25 1348 ASN A CA 1
ATOM 892 C C . ASN A 1 104 ? -3.149 1.490 6.323 1.00 21.46 1348 ASN A C 1
ATOM 893 O O . ASN A 1 104 ? -1.969 1.452 6.654 1.00 21.51 1348 ASN A O 1
ATOM 898 N N . PHE A 1 105 ? -3.774 2.640 6.096 1.00 21.41 1349 PHE A N 1
ATOM 899 C CA . PHE A 1 105 ? -3.051 3.900 6.270 1.00 22.94 1349 PHE A CA 1
ATOM 900 C C . PHE A 1 105 ? -2.807 4.083 7.766 1.00 23.20 1349 PHE A C 1
ATOM 901 O O . PHE A 1 105 ? -1.743 4.546 8.182 1.00 23.30 1349 PHE A O 1
ATOM 909 N N . ARG A 1 106 ? -3.803 3.716 8.569 1.00 21.68 1350 ARG A N 1
ATOM 910 C CA . ARG A 1 106 ? -3.692 3.830 10.019 1.00 23.41 1350 ARG A CA 1
ATOM 911 C C . ARG A 1 106 ? -2.560 2.952 10.548 1.00 22.43 1350 ARG A C 1
ATOM 912 O O . ARG A 1 106 ? -1.801 3.370 11.415 1.00 22.35 1350 ARG A O 1
ATOM 920 N N . PHE A 1 107 ? -2.441 1.737 10.020 1.00 21.77 1351 PHE A N 1
ATOM 921 C CA . PHE A 1 107 ? -1.383 0.842 10.457 1.00 20.73 1351 PHE A CA 1
ATOM 922 C C . PHE A 1 107 ? -0.018 1.432 10.101 1.00 19.14 1351 PHE A C 1
ATOM 923 O O . PHE A 1 107 ? 0.932 1.314 10.872 1.00 20.15 1351 PHE A O 1
ATOM 931 N N . VAL A 1 108 ? 0.079 2.065 8.935 1.00 20.25 1352 VAL A N 1
ATOM 932 C CA . VAL A 1 108 ? 1.336 2.683 8.515 1.00 20.26 1352 VAL A CA 1
ATOM 933 C C . VAL A 1 108 ? 1.648 3.881 9.424 1.00 19.66 1352 VAL A C 1
ATOM 934 O O . VAL A 1 108 ? 2.797 4.092 9.808 1.00 19.65 1352 VAL A O 1
ATOM 938 N N . VAL A 1 109 ? 0.627 4.663 9.765 1.00 20.40 1353 VAL A N 1
ATOM 939 C CA . VAL A 1 109 ? 0.827 5.817 10.646 1.00 20.72 1353 VAL A CA 1
ATOM 940 C C . VAL A 1 109 ? 1.317 5.341 12.017 1.00 21.23 1353 VAL A C 1
ATOM 941 O O . VAL A 1 109 ? 2.312 5.847 12.531 1.00 21.39 1353 VAL A O 1
ATOM 945 N N A GLU A 1 110 ? 0.624 4.370 12.605 0.50 21.63 1354 GLU A N 1
ATOM 946 N N B GLU A 1 110 ? 0.623 4.359 12.590 0.50 21.73 1354 GLU A N 1
ATOM 947 C CA A GLU A 1 110 ? 1.031 3.867 13.912 0.50 22.25 1354 GLU A CA 1
ATOM 948 C CA B GLU A 1 110 ? 1.000 3.820 13.894 0.50 22.44 1354 GLU A CA 1
ATOM 949 C C A GLU A 1 110 ? 2.427 3.250 13.840 0.50 20.98 1354 GLU A C 1
ATOM 950 C C B GLU A 1 110 ? 2.415 3.253 13.834 0.50 21.11 1354 GLU A C 1
ATOM 951 O O A GLU A 1 110 ? 3.232 3.413 14.755 0.50 20.66 1354 GLU A O 1
ATOM 952 O O B GLU A 1 110 ? 3.216 3.453 14.743 0.50 20.86 1354 GLU A O 1
ATOM 963 N N . SER A 1 111 ? 2.720 2.550 12.749 1.00 21.06 1355 SER A N 1
ATOM 964 C CA . SER A 1 111 ? 4.039 1.935 12.582 1.00 22.38 1355 SER A CA 1
ATOM 965 C C . SER A 1 111 ? 5.139 2.982 12.471 1.00 21.30 1355 SER A C 1
ATOM 966 O O . SER A 1 111 ? 6.248 2.804 12.991 1.00 21.57 1355 SER A O 1
ATOM 969 N N . THR A 1 112 ? 4.828 4.076 11.788 1.00 20.53 1356 THR A N 1
ATOM 970 C CA . THR A 1 112 ? 5.783 5.156 11.603 1.00 20.07 1356 THR A CA 1
ATOM 971 C C . THR A 1 112 ? 6.030 5.852 12.933 1.00 20.69 1356 THR A C 1
ATOM 972 O O . THR A 1 112 ? 7.177 6.117 13.302 1.00 19.00 1356 THR A O 1
ATOM 976 N N . LEU A 1 113 ? 4.949 6.137 13.650 1.00 22.93 1357 LEU A N 1
ATOM 977 C CA . LEU A 1 113 ? 5.040 6.784 14.954 1.00 25.71 1357 LEU A CA 1
ATOM 978 C C . LEU A 1 113 ? 5.929 5.953 15.869 1.00 26.18 1357 LEU A C 1
ATOM 979 O O . LEU A 1 113 ? 6.791 6.490 16.563 1.00 24.91 1357 LEU A O 1
ATOM 984 N N . ARG A 1 114 ? 5.721 4.639 15.859 1.00 26.59 1358 ARG A N 1
ATOM 985 C CA . ARG A 1 114 ? 6.519 3.747 16.692 1.00 27.48 1358 ARG A CA 1
ATOM 986 C C . ARG A 1 114 ? 7.996 3.815 16.334 1.00 26.36 1358 ARG A C 1
ATOM 987 O O . ARG A 1 114 ? 8.853 3.800 17.219 1.00 28.11 1358 ARG A O 1
ATOM 995 N N . GLU A 1 115 ? 8.304 3.903 15.046 1.00 23.97 1359 GLU A N 1
ATOM 996 C CA . GLU A 1 115 ? 9.698 4.005 14.633 1.00 24.92 1359 GLU A CA 1
ATOM 997 C C . GLU A 1 115 ? 10.323 5.295 15.164 1.00 25.54 1359 GLU A C 1
ATOM 998 O O . GLU A 1 115 ? 11.432 5.284 15.701 1.00 23.92 1359 GLU A O 1
ATOM 1004 N N . PHE A 1 116 ? 9.618 6.409 15.003 1.00 24.98 1360 PHE A N 1
ATOM 1005 C CA . PHE A 1 116 ? 10.134 7.684 15.473 1.00 26.99 1360 PHE A CA 1
ATOM 1006 C C . PHE A 1 116 ? 10.219 7.726 16.995 1.00 29.52 1360 PHE A C 1
ATOM 1007 O O . PHE A 1 116 ? 11.189 8.239 17.550 1.00 30.27 1360 PHE A O 1
ATOM 1015 N N . PHE A 1 117 ? 9.204 7.184 17.663 1.00 32.20 1361 PHE A N 1
ATOM 1016 C CA . PHE A 1 117 ? 9.172 7.162 19.122 1.00 35.02 1361 PHE A CA 1
ATOM 1017 C C . PHE A 1 117 ? 10.380 6.420 19.692 1.00 37.58 1361 PHE A C 1
ATOM 1018 O O . PHE A 1 117 ? 11.043 6.920 20.600 1.00 36.48 1361 PHE A O 1
ATOM 1026 N N A ARG A 1 118 ? 10.660 5.231 19.162 0.50 38.74 1362 ARG A N 1
ATOM 1027 N N B ARG A 1 118 ? 10.659 5.229 19.167 0.50 38.59 1362 ARG A N 1
ATOM 1028 C CA A ARG A 1 118 ? 11.796 4.447 19.639 0.50 41.16 1362 ARG A CA 1
ATOM 1029 C CA B ARG A 1 118 ? 11.797 4.450 19.646 0.50 40.87 1362 ARG A CA 1
ATOM 1030 C C A ARG A 1 118 ? 13.101 5.205 19.431 0.50 41.29 1362 ARG A C 1
ATOM 1031 C C B ARG A 1 118 ? 13.101 5.210 19.433 0.50 41.12 1362 ARG A C 1
ATOM 1032 O O A ARG A 1 118 ? 13.933 5.281 20.335 0.50 40.83 1362 ARG A O 1
ATOM 1033 O O B ARG A 1 118 ? 13.935 5.289 20.336 0.50 40.69 1362 ARG A O 1
ATOM 1048 N N . ALA A 1 119 ? 13.271 5.765 18.236 1.00 41.01 1363 ALA A N 1
ATOM 1049 C CA . ALA A 1 119 ? 14.476 6.521 17.900 1.00 40.99 1363 ALA A CA 1
ATOM 1050 C C . ALA A 1 119 ? 14.688 7.716 18.831 1.00 41.12 1363 ALA A C 1
ATOM 1051 O O . ALA A 1 119 ? 15.763 7.883 19.406 1.00 40.17 1363 ALA A O 1
ATOM 1053 N N . ILE A 1 120 ? 13.657 8.545 18.976 1.00 40.75 1364 ILE A N 1
ATOM 1054 C CA . ILE A 1 120 ? 13.741 9.719 19.834 1.00 41.23 1364 ILE A CA 1
ATOM 1055 C C . ILE A 1 120 ? 13.951 9.32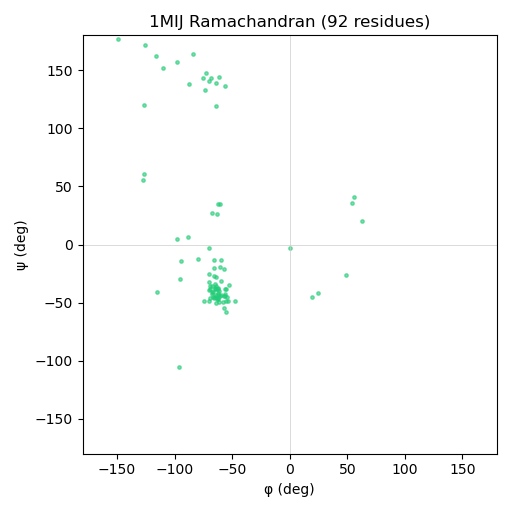5 21.295 1.00 43.61 1364 ILE A C 1
ATOM 1056 O O . ILE A 1 120 ? 14.852 9.837 21.957 1.00 43.54 1364 ILE A O 1
ATOM 1061 N N . GLN A 1 121 ? 13.120 8.413 21.792 1.00 44.35 1365 GLN A N 1
ATOM 1062 C CA . GLN A 1 121 ? 13.230 7.960 23.173 1.00 46.50 1365 GLN A CA 1
ATOM 1063 C C . GLN A 1 121 ? 14.601 7.338 23.433 1.00 46.34 1365 GLN A C 1
ATOM 1064 O O . GLN A 1 121 ? 15.126 7.416 24.544 1.00 45.81 1365 GLN A O 1
ATOM 1070 N N . GLY A 1 122 ? 15.170 6.717 22.404 1.00 46.12 1366 GLY A N 1
ATOM 1071 C CA . GLY A 1 122 ? 16.474 6.097 22.538 1.00 46.57 1366 GLY A CA 1
ATOM 1072 C C . GLY A 1 122 ? 17.588 7.080 22.240 1.00 47.75 1366 GLY A C 1
ATOM 1073 O O . GLY A 1 122 ? 18.760 6.706 22.190 1.00 48.26 1366 GLY A O 1
ATOM 1074 N N . GLY A 1 123 ? 17.217 8.341 22.037 1.00 47.47 1367 GLY A N 1
ATOM 1075 C CA . GLY A 1 123 ? 18.197 9.374 21.753 1.00 48.06 1367 GLY A CA 1
ATOM 1076 C C . GLY A 1 123 ? 18.969 9.163 20.464 1.00 48.82 1367 GLY A C 1
ATOM 1077 O O . GLY A 1 123 ? 20.052 9.723 20.284 1.00 47.76 1367 GLY A O 1
ATOM 1078 N N . LYS A 1 124 ? 18.416 8.358 19.561 1.00 48.56 1368 LYS A N 1
ATOM 1079 C CA . LYS A 1 124 ? 19.074 8.084 18.288 1.00 48.69 1368 LYS A CA 1
ATOM 1080 C C . LYS A 1 124 ? 18.890 9.208 17.269 1.00 47.02 1368 LYS A C 1
ATOM 1081 O O . LYS A 1 124 ? 19.569 9.235 16.241 1.00 45.76 1368 LYS A O 1
ATOM 1087 N N . ASP A 1 125 ? 17.982 10.137 17.553 1.00 45.02 1369 ASP A N 1
ATOM 1088 C CA . ASP A 1 125 ? 17.736 11.243 16.635 1.00 44.19 1369 ASP A CA 1
ATOM 1089 C C . ASP A 1 125 ? 18.898 12.232 16.575 1.00 43.77 1369 ASP A C 1
ATOM 1090 O O . ASP A 1 125 ? 18.860 13.194 15.811 1.00 41.91 1369 ASP A O 1
ATOM 1095 N N . THR A 1 126 ? 19.929 12.001 17.381 1.00 43.98 1370 THR A N 1
ATOM 1096 C CA . THR A 1 126 ? 21.091 12.881 17.356 1.00 44.99 1370 THR A CA 1
ATOM 1097 C C . THR A 1 126 ? 22.173 12.254 16.488 1.00 44.95 1370 THR A C 1
ATOM 1098 O O . THR A 1 126 ? 23.282 12.776 16.395 1.00 45.52 1370 THR A O 1
ATOM 1102 N N . GLU A 1 127 ? 21.841 11.130 15.852 1.00 44.50 1371 GLU A N 1
ATOM 1103 C CA . GLU A 1 127 ? 22.782 10.438 14.975 1.00 43.68 1371 GLU A CA 1
ATOM 1104 C C . GLU A 1 127 ? 22.505 10.827 13.529 1.00 41.95 1371 GLU A C 1
ATOM 1105 O O . GLU A 1 127 ? 21.395 11.247 13.188 1.00 42.08 1371 GLU A O 1
ATOM 1111 N N . GLN A 1 128 ? 23.518 10.689 12.681 1.00 38.56 1372 GLN A N 1
ATOM 1112 C CA . GLN A 1 128 ? 23.364 11.006 11.269 1.00 36.22 1372 GLN A CA 1
ATOM 1113 C C . GLN A 1 128 ? 22.578 9.884 10.584 1.00 34.21 1372 GLN A C 1
ATOM 1114 O O . GLN A 1 128 ? 22.740 8.711 10.920 1.00 33.92 1372 GLN A O 1
ATOM 1120 N N . SER A 1 129 ? 21.736 10.262 9.625 1.00 33.05 1373 SER A N 1
ATOM 1121 C CA . SER A 1 129 ? 20.870 9.342 8.879 1.00 33.42 1373 SER A CA 1
ATOM 1122 C C . SER A 1 129 ? 19.976 8.464 9.764 1.00 33.42 1373 SER A C 1
ATOM 1123 O O . SER A 1 129 ? 19.693 7.313 9.424 1.00 32.81 1373 SER A O 1
ATOM 1126 N N . TRP A 1 130 ? 19.508 9.019 10.880 1.00 30.66 1374 TRP A N 1
ATOM 1127 C CA . TRP A 1 130 ? 18.647 8.273 11.787 1.00 31.74 1374 TRP A CA 1
ATOM 1128 C C . TRP A 1 130 ? 17.268 8.018 11.194 1.00 30.86 1374 TRP A C 1
ATOM 1129 O O . TRP A 1 130 ? 16.608 7.051 11.568 1.00 31.86 1374 TRP A O 1
ATOM 1140 N N . LYS A 1 131 ? 16.842 8.878 10.271 1.00 30.34 1375 LYS A N 1
ATOM 1141 C CA . LYS A 1 131 ? 15.526 8.742 9.646 1.00 31.47 1375 LYS A CA 1
ATOM 1142 C C . LYS A 1 131 ? 15.510 7.830 8.420 1.00 32.40 1375 LYS A C 1
ATOM 1143 O O . LYS A 1 131 ? 14.442 7.437 7.954 1.00 32.35 1375 LYS A O 1
ATOM 1149 N N A LYS A 1 132 ? 16.692 7.495 7.911 0.50 32.53 1376 LYS A N 1
ATOM 1150 N N B LYS A 1 132 ? 16.690 7.492 7.905 0.50 32.32 1376 LYS A N 1
ATOM 1151 C CA A LYS A 1 132 ? 16.807 6.633 6.738 0.50 32.12 1376 LYS A CA 1
ATOM 1152 C CA B LYS A 1 132 ? 16.785 6.635 6.726 0.50 31.74 1376 LYS A CA 1
ATOM 1153 C C A LYS A 1 132 ? 16.266 5.234 6.985 0.50 31.86 1376 LYS A C 1
ATOM 1154 C C B LYS A 1 132 ? 16.260 5.230 6.984 0.50 31.64 1376 LYS A C 1
ATOM 1155 O O A LYS A 1 132 ? 15.549 4.685 6.150 0.50 32.58 1376 LYS A O 1
ATOM 1156 O O B LYS A 1 132 ? 15.546 4.670 6.152 0.50 32.41 1376 LYS A O 1
ATOM 1167 N N . SER A 1 133 ? 16.613 4.657 8.131 1.00 30.61 1377 SER A N 1
ATOM 1168 C CA . SER A 1 133 ? 16.155 3.320 8.470 1.00 31.88 1377 SER A CA 1
ATOM 1169 C C . SER A 1 133 ? 14.632 3.313 8.533 1.00 30.30 1377 SER A C 1
ATOM 1170 O O . SER A 1 133 ? 13.999 2.326 8.177 1.00 31.13 1377 SER A O 1
ATOM 1173 N N . ILE A 1 134 ? 14.048 4.426 8.972 1.00 28.63 1378 ILE A N 1
ATOM 1174 C CA . ILE A 1 134 ? 12.595 4.534 9.074 1.00 26.72 1378 ILE A CA 1
ATOM 1175 C C . ILE A 1 134 ? 11.961 4.589 7.681 1.00 24.18 1378 ILE A C 1
ATOM 1176 O O . ILE A 1 134 ? 11.015 3.858 7.405 1.00 27.60 1378 ILE A O 1
ATOM 1181 N N . TYR A 1 135 ? 12.489 5.446 6.809 1.00 24.41 1379 TYR A N 1
ATOM 1182 C CA . TYR A 1 135 ? 11.985 5.573 5.442 1.00 26.35 1379 TYR A CA 1
ATOM 1183 C C . TYR A 1 135 ? 11.983 4.204 4.752 1.00 28.83 1379 TYR A C 1
ATOM 1184 O O . TYR A 1 135 ? 11.015 3.833 4.089 1.00 28.13 1379 TYR A O 1
ATOM 1193 N N . LYS A 1 136 ? 13.083 3.468 4.903 1.00 28.18 1380 LYS A N 1
ATOM 1194 C CA . LYS A 1 136 ? 13.221 2.139 4.310 1.00 29.99 1380 LYS A CA 1
ATOM 1195 C C . LYS A 1 136 ? 12.060 1.250 4.715 1.00 29.27 1380 LYS A C 1
ATOM 1196 O O . LYS A 1 136 ? 11.443 0.586 3.885 1.00 31.19 1380 LYS A O 1
ATOM 1202 N N . ILE A 1 137 ? 11.773 1.239 6.008 1.00 27.77 1381 ILE A N 1
ATOM 1203 C CA . ILE A 1 137 ? 10.690 0.433 6.543 1.00 26.65 1381 ILE A CA 1
ATOM 1204 C C . ILE A 1 137 ? 9.329 0.863 5.980 1.00 24.36 1381 ILE A C 1
ATOM 1205 O O . ILE A 1 137 ? 8.523 0.026 5.565 1.00 23.06 1381 ILE A O 1
ATOM 1210 N N . ILE A 1 138 ? 9.077 2.167 5.959 1.00 21.76 1382 ILE A N 1
ATOM 1211 C CA . ILE A 1 138 ? 7.796 2.674 5.465 1.00 20.86 1382 ILE A CA 1
ATOM 1212 C C . ILE A 1 138 ? 7.612 2.524 3.953 1.00 20.37 1382 ILE A C 1
ATOM 1213 O O . ILE A 1 138 ? 6.490 2.317 3.477 1.00 18.80 1382 ILE A O 1
ATOM 1218 N N . SER A 1 139 ? 8.704 2.613 3.199 1.00 20.99 1383 SER A N 1
ATOM 1219 C CA . SER A 1 139 ? 8.618 2.498 1.750 1.00 21.69 1383 SER A CA 1
ATOM 1220 C C . SER A 1 139 ? 8.151 1.117 1.305 1.00 22.77 1383 SER A C 1
ATOM 1221 O O . SER A 1 139 ? 7.726 0.941 0.165 1.00 23.78 1383 SER A O 1
ATOM 1224 N N A ARG A 1 140 ? 8.225 0.136 2.202 0.50 22.94 1384 ARG A N 1
ATOM 1225 N N B ARG A 1 140 ? 8.225 0.150 2.212 0.50 23.38 1384 ARG A N 1
ATOM 1226 C CA A ARG A 1 140 ? 7.801 -1.229 1.883 0.50 24.05 1384 ARG A CA 1
ATOM 1227 C CA B ARG A 1 140 ? 7.813 -1.212 1.907 0.50 24.81 1384 ARG A CA 1
ATOM 1228 C C A ARG A 1 140 ? 6.322 -1.442 2.193 0.50 24.01 1384 ARG A C 1
ATOM 1229 C C B ARG A 1 140 ? 6.357 -1.470 2.282 0.50 24.52 1384 ARG A C 1
ATOM 1230 O O A ARG A 1 140 ? 5.762 -2.495 1.885 0.50 22.85 1384 ARG A O 1
ATOM 1231 O O B ARG A 1 140 ? 5.847 -2.576 2.100 0.50 23.44 1384 ARG A O 1
ATOM 1254 N N . ASP A 1 142 ? 3.568 0.276 1.043 1.00 18.61 1386 ASP A N 1
ATOM 1255 C CA . ASP A 1 142 ? 2.575 0.832 0.135 1.00 20.35 1386 ASP A CA 1
ATOM 1256 C C . ASP A 1 142 ? 1.508 -0.214 -0.129 1.00 22.75 1386 ASP A C 1
ATOM 1257 O O . ASP A 1 142 ? 1.783 -1.424 -0.134 1.00 21.44 1386 ASP A O 1
ATOM 1262 N N . ASP A 1 143 ? 0.286 0.265 -0.322 1.00 24.10 1387 ASP A N 1
ATOM 1263 C CA . ASP A 1 143 ? -0.864 -0.585 -0.594 1.00 27.09 1387 ASP A CA 1
ATOM 1264 C C . ASP A 1 143 ? -1.289 -0.381 -2.043 1.00 26.55 1387 ASP A C 1
ATOM 1265 O O . ASP A 1 143 ? -1.048 0.682 -2.627 1.00 27.34 1387 ASP A O 1
ATOM 1270 N N . PRO A 1 144 ? -1.897 -1.406 -2.663 1.00 24.69 1388 PRO A N 1
AT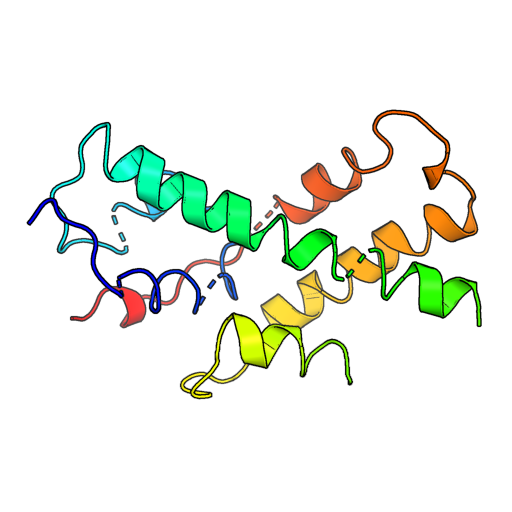OM 1271 C CA . PRO A 1 144 ? -2.319 -1.210 -4.051 1.00 23.97 1388 PRO A CA 1
ATOM 1272 C C . PRO A 1 144 ? -3.396 -0.121 -4.087 1.00 22.42 1388 PRO A C 1
ATOM 1273 O O . PRO A 1 144 ? -4.267 -0.077 -3.219 1.00 22.06 1388 PRO A O 1
ATOM 1277 N N . VAL A 1 145 ? -3.329 0.762 -5.077 1.00 21.38 1389 VAL A N 1
ATOM 1278 C CA . VAL A 1 145 ? -4.312 1.834 -5.203 1.00 23.99 1389 VAL A CA 1
ATOM 1279 C C . VAL A 1 145 ? -5.619 1.228 -5.701 1.00 23.89 1389 VAL A C 1
ATOM 1280 O O . VAL A 1 145 ? -5.612 0.434 -6.635 1.00 25.01 1389 VAL A O 1
ATOM 1284 N N . PRO A 1 146 ? -6.757 1.580 -5.073 1.00 24.87 1390 PRO A N 1
ATOM 1285 C CA . PRO A 1 146 ? -8.036 1.016 -5.516 1.00 27.01 1390 PRO A CA 1
ATOM 1286 C C . PRO A 1 146 ? -8.291 1.275 -6.992 1.00 27.76 1390 PRO A C 1
ATOM 1287 O O . PRO A 1 146 ? -8.059 2.380 -7.485 1.00 27.27 1390 PRO A O 1
ATOM 1291 N N . GLU A 1 147 ? -8.768 0.248 -7.689 1.00 28.63 1391 GLU A N 1
ATOM 1292 C CA . GLU A 1 147 ? -9.058 0.362 -9.112 1.00 30.52 1391 GLU A CA 1
ATOM 1293 C C . GLU A 1 147 ? -9.958 1.543 -9.435 1.00 29.51 1391 GLU A C 1
ATOM 1294 O O . GLU A 1 147 ? -9.802 2.167 -10.484 1.00 28.63 1391 GLU A O 1
ATOM 1300 N N . TYR A 1 148 ? -10.891 1.863 -8.542 1.00 30.24 1392 TYR A N 1
ATOM 1301 C CA . TYR A 1 148 ? -11.800 2.971 -8.815 1.00 31.89 1392 TYR A CA 1
ATOM 1302 C C . TYR A 1 148 ? -11.085 4.294 -9.077 1.00 31.07 1392 TYR A C 1
ATOM 1303 O O . TYR A 1 148 ? -11.651 5.190 -9.700 1.00 32.39 1392 TYR A O 1
ATOM 1312 N N . PHE A 1 149 ? -9.838 4.421 -8.631 1.00 30.36 1393 PHE A N 1
ATOM 1313 C CA . PHE A 1 149 ? -9.098 5.656 -8.884 1.00 29.98 1393 PHE A CA 1
ATOM 1314 C C . PHE A 1 149 ? -8.840 5.844 -10.378 1.00 30.49 1393 PHE A C 1
ATOM 1315 O O . PHE A 1 149 ? -8.575 6.955 -10.834 1.00 32.85 1393 PHE A O 1
ATOM 1323 N N . LYS A 1 150 ? -8.916 4.760 -11.141 1.00 31.61 1394 LYS A N 1
ATOM 1324 C CA . LYS A 1 150 ? -8.689 4.837 -12.581 1.00 33.17 1394 LYS A CA 1
ATOM 1325 C C . LYS A 1 150 ? -9.875 5.423 -13.349 1.00 34.44 1394 LYS A C 1
ATOM 1326 O O . LYS A 1 150 ? -9.718 5.882 -14.476 1.00 32.56 1394 LYS A O 1
ATOM 1332 N N A SER A 1 151 ? -11.054 5.409 -12.734 0.50 35.47 1395 SER A N 1
ATOM 1333 N N B SER A 1 151 ? -11.056 5.404 -12.736 0.50 34.77 1395 SER A N 1
ATOM 1334 C CA A SER A 1 151 ? -12.251 5.936 -13.382 0.50 37.93 1395 SER A CA 1
ATOM 1335 C CA B SER A 1 151 ? -12.255 5.929 -13.382 0.50 36.62 1395 SER A CA 1
ATOM 1336 C C A SER A 1 151 ? -12.281 7.459 -13.413 0.50 39.02 1395 SER A C 1
ATOM 1337 C C B SER A 1 151 ? -12.287 7.455 -13.412 0.50 38.33 1395 SER A C 1
ATOM 1338 O O A SER A 1 151 ? -11.973 8.116 -12.420 0.50 39.17 1395 SER A O 1
ATOM 1339 O O B SER A 1 151 ? -11.984 8.109 -12.415 0.50 38.50 1395 SER A O 1
ATOM 1344 N N . PRO A 1 152 ? -12.654 8.041 -14.566 1.00 40.05 1396 PRO A N 1
ATOM 1345 C CA . PRO A 1 152 ? -12.731 9.498 -14.736 1.00 42.15 1396 PRO A CA 1
ATOM 1346 C C . PRO A 1 152 ? -13.749 10.111 -13.774 1.00 44.31 1396 PRO A C 1
ATOM 1347 O O . PRO A 1 152 ? -13.466 11.193 -13.217 1.00 46.26 1396 PRO A O 1
#

Secondary structure (DSSP, 8-state):
-------HHHHH---S-SS--HHHH---TTS---HHHHHHHHHHHHHHHHHHHH--HHHHHHHH--HHHHHHHHHH-TT--SPPPHHHHHHHHHHHHHHHHHHHTTGGGSTTTTHHHHHHHH---PPPGGGG--

CATH classification: 1.10.10.500

InterPro domains:
  IPR009057 Homedomain-like superfamily [SSF46689] (1546-1696)
  IPR023082 Homeo-prospero domain [PF05044] (1547-1699)
  IPR023082 Homeo-prospero domain [PS51818] (1545-1703)
  IPR037131 Homeo-prospero domain superfamily [G3DSA:1.10.10.500] (1534-1703)
  IPR039350 Prospero homeodomain family [PTHR12198] (1024-1703)

B-factor: mean 32.09, std 10.01, range [16.05, 65.81]

Sequence (134 aa):
SSSTLTPHLRRKAKLFFWVRYPSSAVLKYFPDIIKFNKNNNTAQLVKWFSNFREEFYYIQEKYYARQAVTESEELYRRVLNLHYNRRNNHIEVPQNFRFVVEESTLREFFRRAIQGGKDTEQSWKKKSIYKIISRRDDPVPEYFKSSP

Foldseek 3Di:
DADDDPVLLLLLLCLFALQDDLVLVVLCVVHDDDPVSSVVSNVSSVVVVVVLLVLLVVLVVVLVPVVSVVVSCCRSPVVVPDDRDPVSVVLSVLLSVLSNCCVNVVVVVPPCSCVVSCVVSNVGHRDDPCSSPD

Radius of gyration: 16.14 Å; Cα contacts (8 Å, |Δi|>4): 110; chains: 1; bounding box: 38×22×50 Å

Nearest PDB structures (foldseek):
  1mij-assembly1_A  TM=1.008E+00  e=1.664E-17  Drosophila melanogaster